Protein AF-A0A3D1SLB2-F1 (afdb_monomer_lite)

Structure (mmCIF, N/CA/C/O backbone):
data_AF-A0A3D1SLB2-F1
#
_entry.id   AF-A0A3D1SLB2-F1
#
loop_
_atom_site.group_PDB
_atom_site.id
_atom_site.type_symbol
_atom_site.label_atom_id
_atom_site.label_alt_id
_atom_site.label_comp_id
_atom_site.label_asym_id
_atom_site.label_entity_id
_atom_site.label_seq_id
_atom_sit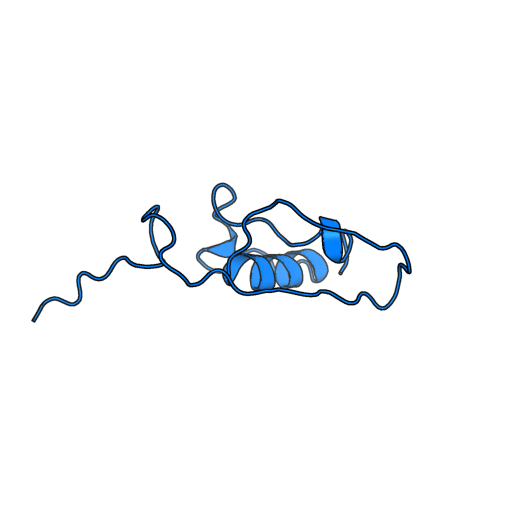e.pdbx_PDB_ins_code
_atom_site.Cartn_x
_atom_site.Cartn_y
_atom_site.Cartn_z
_atom_site.occupancy
_atom_site.B_iso_or_equiv
_atom_site.auth_seq_id
_atom_site.auth_comp_id
_atom_site.auth_asym_id
_atom_site.auth_atom_id
_atom_site.pdbx_PDB_model_num
ATOM 1 N N . PHE A 1 1 ? 14.727 -21.087 -25.153 1.00 45.28 1 PHE A N 1
ATOM 2 C CA . PHE A 1 1 ? 13.647 -20.609 -24.272 1.00 45.28 1 PHE A CA 1
ATOM 3 C C . PHE A 1 1 ? 14.192 -19.493 -23.392 1.00 45.28 1 PHE A C 1
ATOM 5 O O . PHE A 1 1 ? 15.033 -19.809 -22.560 1.00 45.28 1 PHE A O 1
ATOM 12 N N . PRO A 1 2 ? 13.788 -18.223 -23.550 1.00 51.62 2 PRO A N 1
ATOM 13 C CA . PRO A 1 2 ? 13.967 -17.272 -22.463 1.00 51.62 2 PRO A CA 1
ATOM 14 C C . PRO A 1 2 ? 12.619 -16.695 -22.029 1.00 51.62 2 PRO A C 1
ATOM 16 O O . PRO A 1 2 ? 11.929 -16.038 -22.803 1.00 51.62 2 PRO A O 1
ATOM 19 N N . PHE A 1 3 ? 12.266 -16.926 -20.767 1.00 53.81 3 PHE A N 1
ATOM 20 C CA . PHE A 1 3 ? 11.269 -16.136 -20.051 1.00 53.81 3 PHE A CA 1
ATOM 21 C C . PHE A 1 3 ? 11.962 -14.861 -19.546 1.00 53.81 3 PHE A C 1
ATOM 23 O O . PHE A 1 3 ? 12.288 -14.748 -18.372 1.00 53.81 3 PHE A O 1
ATOM 30 N N . SER A 1 4 ? 12.275 -13.933 -20.454 1.00 56.09 4 SER A N 1
ATOM 31 C CA . SER A 1 4 ? 12.705 -12.573 -20.095 1.00 56.09 4 SER A CA 1
ATOM 32 C C . SER A 1 4 ? 11.496 -11.644 -20.157 1.00 56.09 4 SER A C 1
ATOM 34 O O . SER A 1 4 ? 11.509 -10.642 -20.868 1.00 56.09 4 SER A O 1
ATOM 36 N N . ASP A 1 5 ? 10.425 -12.033 -19.470 1.00 55.50 5 ASP A N 1
ATOM 37 C CA . ASP A 1 5 ? 9.271 -11.169 -19.294 1.00 55.50 5 ASP A CA 1
ATOM 38 C C . ASP A 1 5 ? 9.416 -10.428 -17.964 1.00 55.50 5 ASP A C 1
ATOM 40 O O . ASP A 1 5 ? 9.276 -11.010 -16.889 1.00 55.50 5 ASP A O 1
ATOM 44 N N . THR A 1 6 ? 9.779 -9.151 -18.046 1.00 57.38 6 THR A N 1
ATOM 45 C CA . THR A 1 6 ? 9.808 -8.223 -16.910 1.00 57.38 6 THR A CA 1
ATOM 46 C C . THR A 1 6 ? 8.486 -7.469 -16.762 1.00 57.38 6 THR A C 1
ATOM 48 O O . THR A 1 6 ? 8.391 -6.574 -15.923 1.00 57.38 6 THR A O 1
ATOM 51 N N . SER A 1 7 ? 7.445 -7.819 -17.532 1.00 51.59 7 SER A N 1
ATOM 52 C CA . SER A 1 7 ? 6.110 -7.229 -17.395 1.00 51.59 7 SER A CA 1
ATOM 53 C C . SER A 1 7 ? 5.590 -7.457 -15.972 1.00 51.59 7 SER A C 1
ATOM 55 O O . SER A 1 7 ? 5.233 -8.567 -15.588 1.00 51.59 7 SER A O 1
ATOM 57 N N . GLY A 1 8 ? 5.584 -6.396 -15.161 1.00 50.12 8 GLY A N 1
ATOM 58 C CA . GLY A 1 8 ? 5.122 -6.427 -13.769 1.00 50.12 8 GLY A CA 1
ATOM 59 C C . GLY A 1 8 ? 6.212 -6.469 -12.686 1.00 50.12 8 GLY A C 1
ATOM 60 O O . GLY A 1 8 ? 5.857 -6.516 -11.509 1.00 50.12 8 GLY A O 1
ATOM 61 N N . CYS A 1 9 ? 7.505 -6.413 -13.032 1.00 57.44 9 CYS A N 1
ATOM 62 C CA . CYS A 1 9 ? 8.605 -6.210 -12.076 1.00 57.44 9 CYS A CA 1
ATOM 63 C C . CYS A 1 9 ? 9.605 -5.163 -12.569 1.00 57.44 9 CYS A C 1
ATOM 65 O O . CYS A 1 9 ? 9.849 -5.050 -13.767 1.00 57.44 9 CYS A O 1
ATOM 67 N N . CYS A 1 10 ? 10.295 -4.525 -11.616 1.00 56.38 10 CYS A N 1
ATOM 68 C CA . CYS A 1 10 ? 11.625 -3.966 -11.836 1.00 56.38 10 CYS A CA 1
ATOM 69 C C . CYS A 1 10 ? 11.617 -2.688 -12.705 1.00 56.38 10 CYS A C 1
ATOM 71 O O . CYS A 1 10 ? 12.278 -2.645 -13.740 1.00 56.38 10 CYS A O 1
ATOM 73 N N . ASP A 1 11 ? 10.829 -1.677 -12.319 1.00 55.31 11 ASP A N 1
ATOM 74 C CA . ASP A 1 11 ? 10.656 -0.387 -13.023 1.00 55.31 11 ASP A CA 1
ATOM 75 C C . ASP A 1 11 ? 10.210 -0.474 -14.496 1.00 55.31 11 ASP A C 1
ATOM 77 O O . ASP A 1 11 ? 10.055 0.548 -15.171 1.00 55.31 11 ASP A O 1
ATOM 81 N N . ALA A 1 12 ? 9.940 -1.677 -15.013 1.00 55.22 12 ALA A N 1
ATOM 82 C CA . ALA A 1 12 ? 9.196 -1.844 -16.246 1.00 55.22 12 ALA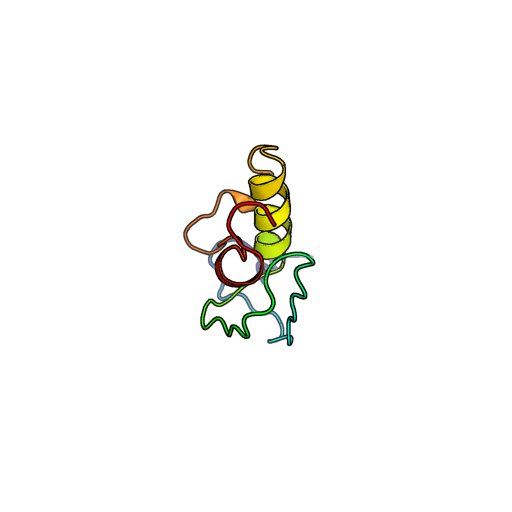 A CA 1
ATOM 83 C C . ALA A 1 12 ? 7.843 -1.160 -16.048 1.00 55.22 12 ALA A C 1
ATOM 85 O O . ALA A 1 12 ? 7.167 -1.426 -15.049 1.00 55.22 12 ALA A O 1
ATOM 86 N N . THR A 1 13 ? 7.467 -0.273 -16.982 1.00 52.22 13 THR A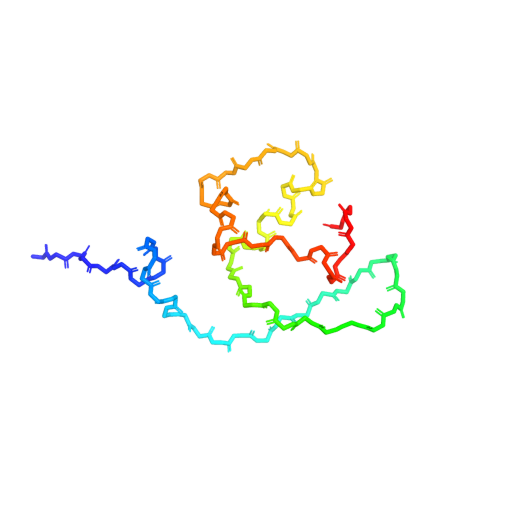 N 1
ATOM 87 C CA . THR A 1 13 ? 6.141 0.358 -17.022 1.00 52.22 13 THR A CA 1
ATOM 88 C C . THR A 1 13 ? 5.130 -0.716 -16.650 1.00 52.22 13 THR A C 1
ATOM 90 O O . THR A 1 13 ? 5.118 -1.727 -17.355 1.00 52.22 13 THR A O 1
ATOM 93 N N . PRO A 1 14 ? 4.389 -0.600 -15.531 1.00 53.78 14 PRO A N 1
ATOM 94 C CA . PRO A 1 14 ? 3.593 -1.708 -15.031 1.00 53.78 14 PRO A CA 1
ATOM 95 C C . PRO A 1 14 ? 2.498 -1.997 -16.056 1.00 53.78 14 PRO A C 1
ATOM 97 O O . PRO A 1 14 ? 1.433 -1.390 -16.055 1.00 53.78 14 PRO A O 1
ATOM 100 N N . GLY A 1 15 ? 2.808 -2.900 -16.985 1.00 51.50 15 GLY A N 1
ATOM 101 C CA . GLY A 1 15 ? 1.958 -3.366 -18.065 1.00 51.50 15 GLY A CA 1
ATOM 102 C C . GLY A 1 15 ? 0.976 -4.376 -17.506 1.00 51.50 15 GLY A C 1
ATOM 103 O O . GLY A 1 15 ? 1.007 -5.547 -17.860 1.00 51.50 15 GLY A O 1
ATOM 104 N N . GLY A 1 16 ? 0.157 -3.927 -16.561 1.00 66.50 16 GLY A N 1
ATOM 105 C CA . GLY A 1 16 ? -1.050 -4.609 -16.127 1.00 66.50 16 GLY A CA 1
ATOM 106 C C . GLY A 1 16 ? -2.280 -3.913 -16.706 1.00 66.50 16 GLY A C 1
ATOM 107 O O . GLY A 1 16 ? -2.208 -2.791 -17.205 1.00 66.50 16 GLY A O 1
ATOM 108 N N . GLY A 1 17 ? -3.435 -4.572 -16.630 1.00 66.88 17 GLY A N 1
ATOM 109 C CA . GLY A 1 17 ? -4.707 -3.915 -16.925 1.00 66.88 17 GLY A CA 1
ATOM 110 C C . GLY A 1 17 ? -5.051 -2.877 -15.854 1.00 66.88 17 GLY A C 1
ATOM 111 O O . GLY A 1 17 ? -4.837 -3.116 -14.666 1.00 66.88 17 GLY A O 1
ATOM 112 N N . HIS A 1 18 ? -5.623 -1.741 -16.260 1.00 77.94 18 HIS A N 1
ATOM 113 C CA . HIS A 1 18 ? -6.276 -0.827 -15.324 1.00 77.94 18 HIS A CA 1
ATOM 114 C C . HIS A 1 18 ? -7.568 -1.475 -14.822 1.00 77.94 18 HIS A C 1
ATOM 116 O O . HIS A 1 18 ? -8.543 -1.593 -15.565 1.00 77.94 18 HIS A O 1
ATOM 122 N N . VAL A 1 19 ? -7.560 -1.916 -13.566 1.00 82.06 19 VAL A N 1
ATOM 123 C CA . VAL A 1 19 ? -8.706 -2.553 -12.911 1.00 82.06 19 VAL A CA 1
ATOM 124 C C . VAL A 1 19 ? -9.327 -1.572 -11.924 1.00 82.06 19 VAL A C 1
ATOM 126 O O . VAL A 1 19 ? -8.622 -0.835 -11.235 1.00 82.06 19 VAL A O 1
ATOM 129 N N . VAL A 1 20 ? -10.658 -1.553 -11.867 1.00 86.62 20 VAL A N 1
ATOM 130 C CA . VAL A 1 20 ? -11.389 -0.786 -10.855 1.00 86.62 20 VAL A CA 1
ATOM 131 C C . VAL A 1 20 ? -11.190 -1.447 -9.495 1.00 86.62 20 VAL A C 1
ATOM 133 O O . VAL A 1 20 ? -11.473 -2.633 -9.336 1.00 86.62 20 VAL A O 1
ATOM 136 N N . THR A 1 21 ? -10.767 -0.659 -8.511 1.00 87.69 21 THR A N 1
ATOM 137 C CA . THR A 1 21 ? -10.607 -1.102 -7.125 1.00 87.69 21 THR A CA 1
ATOM 138 C C . THR A 1 21 ? -11.501 -0.267 -6.222 1.00 87.69 2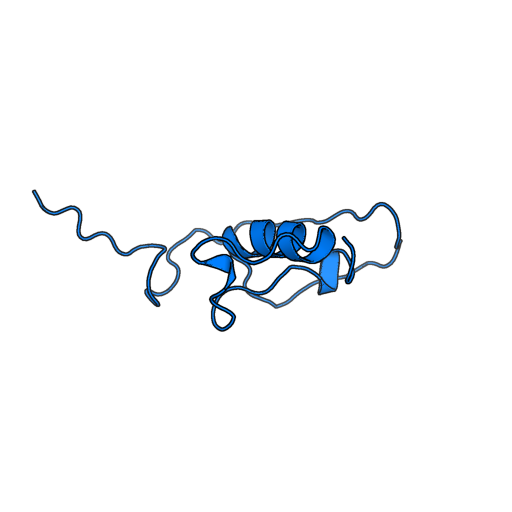1 THR A C 1
ATOM 140 O O . THR A 1 21 ? -11.504 0.960 -6.306 1.00 87.69 21 THR A O 1
ATOM 143 N N . LEU A 1 22 ? -12.253 -0.939 -5.353 1.00 88.94 22 LEU A N 1
ATOM 144 C CA . LEU A 1 22 ? -13.134 -0.330 -4.361 1.00 88.94 22 LEU A CA 1
ATOM 145 C C . LEU A 1 22 ? -12.702 -0.802 -2.973 1.00 88.94 22 LEU A C 1
ATOM 147 O O . LEU A 1 22 ? -12.437 -1.988 -2.783 1.00 88.94 22 LEU A O 1
ATOM 151 N N . ALA A 1 23 ? -12.650 0.119 -2.016 1.00 87.88 23 ALA A N 1
ATOM 152 C CA . ALA A 1 23 ? -12.390 -0.180 -0.615 1.00 87.88 23 ALA A CA 1
ATOM 153 C C . ALA A 1 23 ? -13.571 0.321 0.221 1.00 87.88 23 ALA A C 1
ATOM 155 O O . ALA A 1 23 ? -13.984 1.469 0.073 1.00 87.88 23 ALA A O 1
ATOM 156 N N . ILE A 1 24 ? -14.123 -0.554 1.060 1.00 88.06 24 ILE A N 1
ATOM 157 C CA . ILE A 1 24 ? -15.275 -0.265 1.919 1.00 88.06 24 ILE A CA 1
ATOM 158 C C . ILE A 1 24 ? -14.802 -0.442 3.368 1.00 88.06 24 ILE A C 1
ATOM 160 O O . ILE A 1 24 ? -14.787 -1.574 3.857 1.00 88.06 24 ILE A O 1
ATOM 164 N N . PRO A 1 25 ? -14.328 0.627 4.033 1.00 82.94 25 PRO A N 1
ATOM 165 C CA . PRO A 1 25 ? -13.907 0.545 5.426 1.00 82.94 25 PRO A CA 1
ATOM 166 C C . PRO A 1 25 ? -15.122 0.361 6.346 1.00 82.94 25 PRO A C 1
ATOM 168 O O . PRO A 1 25 ? -16.199 0.887 6.078 1.00 82.94 25 PRO A O 1
ATOM 171 N N . SER A 1 26 ? -14.949 -0.372 7.449 1.00 82.25 26 SER A N 1
ATOM 172 C CA . SER A 1 26 ? -15.997 -0.534 8.471 1.00 82.25 26 SER A CA 1
ATOM 173 C C . SER A 1 26 ? -16.188 0.717 9.329 1.00 82.25 26 SER A C 1
ATOM 175 O O . SER A 1 26 ? -17.254 0.924 9.897 1.00 82.25 26 SER A O 1
ATOM 177 N N . GLU A 1 27 ? -15.139 1.532 9.444 1.00 73.75 27 GLU A N 1
ATOM 178 C CA . GLU A 1 27 ? -15.100 2.751 10.244 1.00 73.75 27 GLU A CA 1
ATOM 179 C C . GLU A 1 27 ? -14.616 3.899 9.351 1.00 73.75 27 GLU A C 1
ATOM 181 O O . GLU A 1 27 ? -13.414 4.067 9.167 1.00 73.75 27 GLU A O 1
ATOM 186 N N . ASN A 1 28 ? -15.558 4.621 8.731 1.00 66.81 28 ASN A N 1
ATOM 187 C CA . ASN A 1 28 ? -15.464 5.951 8.093 1.00 66.81 28 ASN A CA 1
ATOM 188 C C . ASN A 1 28 ? -16.433 6.012 6.901 1.00 66.81 28 ASN A C 1
ATOM 190 O O . ASN A 1 28 ? -16.099 5.572 5.805 1.00 66.81 28 ASN A O 1
ATOM 194 N N . ASP A 1 29 ? -17.582 6.664 7.082 1.00 69.19 29 ASP A N 1
ATOM 195 C CA . ASP A 1 29 ? -18.613 6.814 6.039 1.00 69.19 29 ASP A CA 1
ATOM 196 C C . ASP A 1 29 ? -18.339 7.967 5.056 1.00 69.19 29 ASP A C 1
ATOM 198 O O . ASP A 1 29 ? -19.248 8.519 4.439 1.00 69.19 29 ASP A O 1
ATOM 202 N N . THR A 1 30 ? -17.081 8.395 4.922 1.00 82.44 30 THR A N 1
ATOM 203 C CA . THR A 1 30 ? -16.735 9.474 3.989 1.00 82.44 30 THR A CA 1
ATOM 204 C C . THR A 1 30 ? -16.354 8.897 2.638 1.00 82.44 30 THR A C 1
ATOM 206 O O . THR A 1 30 ? -15.383 8.151 2.525 1.00 82.44 30 THR A O 1
ATOM 209 N N . GLU A 1 31 ? -17.076 9.308 1.600 1.00 86.19 31 GLU A N 1
ATOM 210 C CA . GLU A 1 31 ? -16.720 9.023 0.214 1.00 86.19 31 GLU A CA 1
ATOM 211 C C . GLU A 1 31 ? -15.328 9.576 -0.128 1.00 86.19 31 GLU A C 1
ATOM 213 O O . GLU A 1 31 ? -14.995 10.729 0.161 1.00 86.19 31 GLU A O 1
ATOM 218 N N . ARG A 1 32 ? -14.480 8.741 -0.737 1.00 87.88 32 ARG A N 1
ATOM 219 C CA . ARG A 1 32 ? -13.135 9.130 -1.170 1.00 87.88 32 ARG A CA 1
ATOM 220 C C . ARG A 1 32 ? -12.793 8.505 -2.508 1.00 87.88 32 ARG A C 1
ATOM 222 O O . ARG A 1 32 ? -13.179 7.381 -2.812 1.00 87.88 32 ARG A O 1
ATOM 229 N N . THR A 1 33 ? -12.000 9.232 -3.285 1.00 91.56 33 THR A N 1
ATOM 230 C CA . THR A 1 33 ? -11.424 8.754 -4.543 1.00 91.56 33 THR A CA 1
ATOM 231 C C . THR A 1 33 ? -9.932 9.029 -4.546 1.00 91.56 33 THR A C 1
ATOM 233 O O . THR A 1 33 ? -9.519 10.150 -4.244 1.00 91.56 33 THR A O 1
ATOM 236 N N . SER A 1 34 ? -9.134 8.043 -4.944 1.00 89.81 34 SER A N 1
ATOM 237 C CA . SER A 1 34 ? -7.688 8.202 -5.078 1.00 89.81 34 SER A CA 1
ATOM 238 C C . SER A 1 34 ? -7.279 8.367 -6.538 1.00 89.81 34 SER A C 1
ATOM 240 O O . SER A 1 34 ? -7.803 7.687 -7.417 1.00 89.81 34 SER A O 1
ATOM 242 N N . LYS A 1 35 ? -6.311 9.254 -6.792 1.00 90.75 35 LYS A N 1
ATOM 243 C CA . LYS A 1 35 ? -5.615 9.366 -8.089 1.00 90.75 35 LYS A CA 1
ATOM 244 C C . LYS A 1 35 ? -4.287 8.602 -8.100 1.00 90.75 35 LYS A C 1
ATOM 246 O O . LYS A 1 35 ? -3.534 8.705 -9.065 1.00 90.75 35 LYS A O 1
ATOM 251 N N . VAL A 1 36 ? -3.966 7.890 -7.019 1.00 88.88 36 VAL A N 1
ATOM 252 C CA . VAL A 1 36 ? -2.737 7.105 -6.917 1.00 88.88 36 VAL A CA 1
ATOM 253 C C . VAL A 1 36 ? -2.868 5.861 -7.792 1.00 88.88 36 VAL A C 1
ATOM 255 O O . VAL A 1 36 ? -3.859 5.137 -7.727 1.00 88.88 36 VAL A O 1
ATOM 258 N N . ALA A 1 37 ? -1.855 5.612 -8.620 1.00 87.56 37 ALA A N 1
ATOM 259 C CA . ALA A 1 37 ? -1.766 4.390 -9.406 1.00 87.56 37 ALA A CA 1
ATOM 260 C C . ALA A 1 37 ? -1.351 3.223 -8.495 1.00 87.56 37 ALA A C 1
ATOM 262 O O . ALA A 1 37 ? -0.164 2.999 -8.264 1.00 87.56 37 ALA A O 1
ATOM 263 N N . TYR A 1 38 ? -2.335 2.511 -7.945 1.00 88.50 38 TYR A N 1
ATOM 264 C CA . TYR A 1 38 ? -2.108 1.328 -7.116 1.00 88.50 38 TYR A CA 1
ATOM 265 C C . TYR A 1 38 ? -1.846 0.075 -7.954 1.00 88.50 38 TYR A C 1
ATOM 267 O O . TYR A 1 38 ? -2.412 -0.102 -9.032 1.00 88.50 38 TYR A O 1
ATOM 275 N N . ASN A 1 39 ? -1.022 -0.824 -7.420 1.00 85.81 39 ASN A N 1
ATOM 276 C CA . ASN A 1 39 ? -0.780 -2.154 -7.976 1.00 85.81 39 ASN A CA 1
ATOM 277 C C . ASN A 1 39 ? -1.103 -3.241 -6.932 1.00 85.81 39 ASN A C 1
ATOM 279 O O . ASN A 1 39 ? -1.535 -2.950 -5.819 1.00 85.81 39 ASN A O 1
ATOM 283 N N . HIS A 1 40 ? -0.906 -4.516 -7.267 1.00 85.88 40 HIS A N 1
ATOM 284 C CA . HIS A 1 40 ? -1.221 -5.615 -6.347 1.00 85.88 40 HIS A CA 1
ATOM 285 C C . HIS A 1 40 ? -0.343 -5.628 -5.078 1.00 85.88 40 HIS A C 1
ATOM 287 O O . HIS A 1 40 ? -0.794 -6.104 -4.038 1.00 85.88 40 HIS A O 1
ATOM 293 N N . TYR A 1 41 ? 0.870 -5.063 -5.120 1.00 90.19 41 TYR A N 1
ATOM 294 C CA . TYR A 1 41 ? 1.698 -4.884 -3.923 1.00 90.19 41 TYR A CA 1
ATOM 295 C C . TYR A 1 41 ? 1.164 -3.780 -3.008 1.00 90.19 41 TYR A C 1
ATOM 297 O O . TYR A 1 41 ? 1.352 -3.873 -1.801 1.00 90.19 41 TYR A O 1
ATOM 305 N N . SER A 1 42 ? 0.444 -2.782 -3.532 1.00 91.12 42 SER A N 1
ATOM 306 C CA . SER A 1 42 ? -0.210 -1.753 -2.711 1.00 91.12 42 SER A CA 1
ATOM 307 C C . SER A 1 42 ? -1.228 -2.343 -1.744 1.00 91.12 42 SER A C 1
ATOM 309 O O . SER A 1 42 ? -1.302 -1.913 -0.593 1.00 91.12 42 SER A O 1
ATOM 311 N N . LEU A 1 43 ? -1.977 -3.360 -2.178 1.00 90.94 43 LEU A N 1
ATOM 312 C CA . LEU A 1 43 ? -2.909 -4.075 -1.308 1.00 90.94 43 LEU A CA 1
ATOM 313 C C . LEU A 1 43 ? -2.164 -4.782 -0.168 1.00 90.94 43 LEU A C 1
ATOM 315 O O . LEU A 1 43 ? -2.526 -4.625 0.994 1.00 90.94 43 LEU A O 1
ATOM 319 N N . LEU A 1 44 ? -1.092 -5.512 -0.488 1.00 92.19 44 LEU A N 1
ATOM 320 C CA . LEU A 1 44 ? -0.291 -6.199 0.527 1.00 92.19 44 LEU A CA 1
ATOM 321 C C . LEU A 1 44 ? 0.369 -5.206 1.497 1.00 92.19 44 LEU A C 1
ATOM 323 O O . LEU A 1 44 ? 0.278 -5.392 2.706 1.00 92.19 44 LEU A O 1
ATOM 327 N N . ALA A 1 45 ? 0.941 -4.116 0.981 1.00 91.88 45 ALA A N 1
ATOM 328 C CA . ALA A 1 45 ? 1.535 -3.051 1.787 1.00 91.88 45 ALA A CA 1
ATOM 329 C C . ALA A 1 45 ? 0.516 -2.398 2.739 1.00 91.88 45 ALA A C 1
ATOM 331 O O . ALA A 1 45 ? 0.878 -1.966 3.832 1.00 91.88 45 ALA A O 1
ATOM 332 N N . THR A 1 46 ? -0.761 -2.338 2.345 1.00 92.06 46 THR A N 1
ATOM 333 C CA . THR A 1 46 ? -1.848 -1.839 3.203 1.00 92.06 46 THR A CA 1
ATOM 334 C C . THR A 1 46 ? -2.028 -2.745 4.423 1.00 92.06 46 THR A C 1
ATOM 336 O O . THR A 1 46 ? -1.938 -2.267 5.550 1.00 92.06 46 THR A O 1
ATOM 339 N N . ILE A 1 47 ? -2.138 -4.061 4.208 1.00 91.62 47 ILE A N 1
ATOM 340 C CA . ILE A 1 47 ? -2.259 -5.065 5.282 1.00 91.62 47 ILE A CA 1
ATOM 341 C C . ILE A 1 47 ? -1.025 -5.049 6.197 1.00 91.62 47 ILE A C 1
ATOM 343 O O . ILE A 1 47 ? -1.143 -5.034 7.423 1.00 91.62 47 ILE A O 1
ATOM 347 N N . GLU A 1 48 ? 0.173 -5.028 5.609 1.00 92.31 48 GLU A N 1
ATOM 348 C CA . GLU A 1 48 ? 1.436 -4.982 6.354 1.00 92.31 48 GLU A CA 1
ATOM 349 C C . GLU A 1 48 ? 1.536 -3.735 7.240 1.00 92.31 48 GLU A C 1
ATOM 351 O O . GLU A 1 48 ? 2.002 -3.828 8.380 1.00 92.31 48 GLU A O 1
ATOM 356 N N . SER A 1 49 ? 1.071 -2.586 6.738 1.00 90.44 49 SER A N 1
ATOM 357 C CA . SER A 1 49 ? 1.016 -1.325 7.481 1.00 90.44 49 SER A CA 1
ATOM 358 C C . SER A 1 49 ? 0.009 -1.392 8.629 1.00 90.44 49 SER A C 1
ATOM 360 O O . SER A 1 49 ? 0.348 -1.025 9.755 1.00 90.44 49 SER A O 1
ATOM 362 N N . ALA A 1 50 ? -1.202 -1.893 8.377 1.00 90.31 50 ALA A N 1
ATOM 363 C CA . ALA A 1 50 ? -2.264 -1.984 9.378 1.0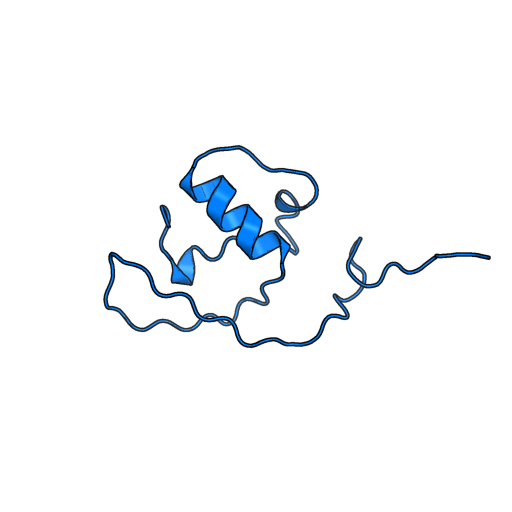0 90.31 50 ALA A CA 1
ATOM 364 C C . ALA A 1 50 ? -1.877 -2.881 10.559 1.00 90.31 50 ALA A C 1
ATOM 366 O O . ALA A 1 50 ? -2.129 -2.556 11.721 1.00 90.31 50 ALA A O 1
ATOM 367 N N . TRP A 1 51 ? -1.218 -4.004 10.269 1.00 90.75 51 TRP A N 1
ATOM 368 C CA . TRP A 1 51 ? -0.849 -5.008 11.270 1.00 90.75 51 TRP A CA 1
ATOM 369 C C . TRP A 1 51 ? 0.605 -4.912 11.739 1.00 90.75 51 TRP A C 1
ATOM 371 O O . TRP A 1 51 ? 1.030 -5.704 12.579 1.00 90.75 51 TRP A O 1
ATOM 381 N N . LYS A 1 52 ? 1.366 -3.929 11.242 1.00 90.88 52 LYS A N 1
ATOM 382 C CA . LYS A 1 52 ? 2.772 -3.679 11.606 1.00 90.88 52 LYS A CA 1
ATOM 383 C C . LYS A 1 52 ? 3.675 -4.898 11.381 1.00 90.88 52 LYS A C 1
ATOM 385 O O . LYS A 1 52 ? 4.557 -5.185 12.189 1.00 90.88 52 LYS A O 1
ATOM 390 N N . LEU A 1 53 ? 3.462 -5.608 10.276 1.00 88.94 53 LEU A N 1
ATOM 391 C CA . LEU A 1 53 ? 4.156 -6.866 9.970 1.00 88.94 53 LEU A CA 1
ATOM 392 C C . LEU A 1 53 ? 5.561 -6.677 9.377 1.00 88.94 53 LEU A C 1
ATOM 394 O O . LEU A 1 53 ? 6.307 -7.646 9.249 1.00 88.94 53 LEU A O 1
ATOM 398 N N . GLY A 1 54 ? 5.937 -5.439 9.042 1.00 85.38 54 GLY A N 1
ATOM 399 C CA . GLY A 1 54 ? 7.116 -5.164 8.221 1.00 85.38 54 GLY A CA 1
ATOM 400 C C . GLY A 1 54 ? 6.855 -5.481 6.746 1.00 85.38 54 GLY A C 1
ATOM 401 O O . GLY A 1 54 ? 5.813 -6.031 6.399 1.00 85.38 54 GLY A O 1
ATOM 402 N N . CYS A 1 55 ? 7.778 -5.089 5.869 1.00 87.44 55 CYS A N 1
ATOM 403 C CA . CYS A 1 55 ? 7.576 -5.212 4.428 1.00 87.44 55 CYS A CA 1
ATOM 404 C C . CYS A 1 55 ? 8.082 -6.559 3.880 1.00 87.44 55 CYS A C 1
ATOM 406 O O . CYS A 1 55 ? 9.179 -7.011 4.227 1.00 87.44 55 CYS A O 1
ATOM 408 N N . LEU A 1 56 ? 7.295 -7.202 3.013 1.00 84.69 56 LEU A N 1
ATOM 409 C CA . LEU A 1 56 ? 7.662 -8.425 2.302 1.00 84.69 56 LEU A CA 1
ATOM 410 C C . LEU A 1 56 ? 8.003 -8.137 0.833 1.00 84.69 56 LEU A C 1
ATOM 412 O O . LEU A 1 56 ? 7.190 -7.652 0.045 1.00 84.69 56 LEU A O 1
ATOM 416 N N . LYS A 1 57 ? 9.202 -8.560 0.414 1.00 82.56 57 LYS A N 1
ATOM 417 C CA . LYS A 1 57 ? 9.688 -8.455 -0.975 1.00 82.56 57 LYS A CA 1
ATOM 418 C C . LYS A 1 57 ? 9.562 -7.026 -1.532 1.00 82.56 57 LYS A C 1
ATOM 420 O O . LYS A 1 57 ? 10.314 -6.149 -1.127 1.00 82.56 57 LYS A O 1
ATOM 425 N N . PHE A 1 58 ? 8.654 -6.812 -2.487 1.00 82.75 58 PHE A N 1
ATOM 426 C CA . PHE A 1 58 ? 8.522 -5.571 -3.249 1.00 82.75 58 PHE A CA 1
ATOM 427 C C . PHE A 1 58 ? 7.579 -4.554 -2.606 1.00 82.75 58 PHE A C 1
ATOM 429 O O . PHE A 1 58 ? 7.474 -3.444 -3.111 1.00 82.75 58 PHE A O 1
ATOM 436 N N . THR A 1 59 ? 6.930 -4.861 -1.478 1.00 83.38 59 THR A N 1
ATOM 437 C CA . THR A 1 59 ? 6.123 -3.846 -0.776 1.00 83.38 59 THR A CA 1
ATOM 438 C C . THR A 1 59 ? 6.970 -2.715 -0.194 1.00 83.38 59 THR A C 1
ATOM 440 O O . THR A 1 59 ? 6.452 -1.633 0.067 1.00 83.38 59 THR A O 1
ATOM 443 N N . CYS A 1 60 ? 8.283 -2.929 -0.050 1.00 85.12 60 CYS A N 1
ATOM 444 C CA . CYS A 1 60 ? 9.238 -1.901 0.357 1.00 85.12 60 CYS A CA 1
ATOM 445 C C . CYS A 1 60 ? 9.613 -0.922 -0.780 1.00 85.12 60 CYS A C 1
ATOM 447 O O . CYS A 1 60 ? 10.331 0.044 -0.521 1.00 85.12 60 CYS A O 1
ATOM 449 N N . ASP A 1 61 ? 9.189 -1.160 -2.029 1.00 86.12 61 ASP A N 1
ATOM 450 C CA . ASP A 1 61 ? 9.416 -0.233 -3.144 1.00 86.12 61 ASP A CA 1
ATOM 451 C C . ASP A 1 61 ? 8.477 0.972 -3.020 1.00 86.12 61 ASP A C 1
ATOM 453 O O . ASP A 1 61 ? 7.413 1.037 -3.627 1.00 86.12 61 ASP A O 1
ATOM 457 N N . THR A 1 62 ? 8.873 1.949 -2.211 1.00 82.31 62 THR A N 1
ATOM 458 C CA . THR A 1 62 ? 8.059 3.138 -1.923 1.00 82.31 62 THR A CA 1
ATOM 459 C C . THR A 1 62 ? 7.899 4.088 -3.114 1.00 82.31 62 THR A C 1
ATOM 461 O O . THR A 1 62 ? 7.087 5.017 -3.047 1.00 82.31 62 THR A O 1
ATOM 464 N N . VAL A 1 63 ? 8.642 3.870 -4.206 1.00 85.44 63 VAL A N 1
ATOM 465 C CA . VAL A 1 63 ? 8.511 4.645 -5.446 1.00 85.44 63 VAL A CA 1
ATOM 466 C C . VAL A 1 63 ? 7.270 4.186 -6.209 1.00 85.44 63 VAL A C 1
ATOM 468 O O . VAL A 1 63 ? 6.447 5.020 -6.596 1.00 85.44 63 VAL A O 1
ATOM 471 N N . ASN A 1 64 ? 7.104 2.870 -6.364 1.00 83.62 64 ASN A N 1
ATOM 472 C CA . ASN A 1 64 ? 6.037 2.275 -7.171 1.00 83.62 64 ASN A CA 1
ATOM 473 C C . ASN A 1 64 ? 4.886 1.677 -6.343 1.00 83.62 64 ASN A C 1
ATOM 475 O O . ASN A 1 64 ? 3.814 1.401 -6.883 1.00 83.62 64 ASN A O 1
ATOM 479 N N . VAL A 1 65 ? 5.086 1.465 -5.041 1.00 88.00 65 VAL A N 1
ATOM 480 C CA . VAL A 1 65 ? 4.118 0.861 -4.123 1.00 88.00 65 VAL A CA 1
ATOM 481 C C . VAL A 1 65 ? 3.784 1.844 -3.013 1.00 88.00 65 VAL A C 1
ATOM 483 O O . VAL A 1 65 ? 4.618 2.230 -2.197 1.00 88.00 65 VAL A O 1
ATOM 486 N N . LYS A 1 66 ? 2.511 2.232 -2.966 1.00 90.62 66 LYS A N 1
ATOM 487 C CA . LYS A 1 66 ? 1.943 3.009 -1.863 1.00 90.62 66 LYS A CA 1
ATOM 488 C C . LYS A 1 66 ? 0.821 2.211 -1.208 1.00 90.62 66 LYS A C 1
ATOM 490 O O . LYS A 1 66 ? 0.009 1.657 -1.954 1.00 90.62 66 LYS A O 1
ATOM 495 N N . PRO A 1 67 ? 0.760 2.134 0.131 1.00 91.94 67 PRO A N 1
ATOM 496 C CA . PRO A 1 67 ? -0.404 1.585 0.812 1.00 91.94 67 PRO A CA 1
ATOM 497 C C . PRO A 1 67 ? -1.631 2.456 0.522 1.00 91.94 67 PRO A C 1
ATOM 499 O O . PRO A 1 67 ? -1.518 3.669 0.346 1.00 91.94 67 PRO A O 1
ATOM 502 N N . MET A 1 68 ? -2.808 1.839 0.504 1.00 92.31 68 MET A N 1
ATOM 503 C CA . MET A 1 68 ? -4.093 2.462 0.174 1.00 92.31 68 MET A CA 1
ATOM 504 C C . MET A 1 68 ? -4.691 3.222 1.371 1.00 92.31 68 MET A C 1
ATOM 506 O O . MET A 1 68 ? -5.906 3.260 1.563 1.00 92.31 68 MET A O 1
ATOM 510 N N . SER A 1 69 ? -3.839 3.809 2.213 1.00 89.88 69 SER A N 1
ATOM 511 C CA . SER A 1 69 ? -4.224 4.435 3.484 1.00 89.88 69 SER A CA 1
ATOM 512 C C . SER A 1 69 ? -5.061 5.705 3.314 1.00 89.88 69 SER A C 1
ATOM 514 O O . SER A 1 69 ? -5.739 6.134 4.248 1.00 89.88 69 SER A O 1
ATOM 516 N N . ASP A 1 70 ? -5.073 6.297 2.120 1.00 90.44 70 ASP A N 1
ATOM 517 C CA . ASP A 1 70 ? -5.995 7.373 1.760 1.00 90.44 70 ASP A CA 1
ATOM 518 C C . ASP A 1 70 ? -7.447 6.883 1.606 1.00 90.44 70 ASP A C 1
ATOM 520 O O . ASP A 1 70 ? -8.373 7.652 1.885 1.00 90.44 70 ASP A O 1
ATOM 524 N N . LEU A 1 71 ? -7.637 5.610 1.234 1.00 89.69 71 LEU A N 1
ATOM 525 C CA . LEU A 1 71 ? -8.934 4.951 1.067 1.00 89.69 71 LEU A CA 1
ATOM 526 C C . LEU A 1 71 ? -9.407 4.232 2.339 1.00 89.69 71 LEU A C 1
ATOM 528 O O . LEU A 1 71 ? -10.571 4.375 2.699 1.00 89.69 71 LEU A O 1
ATOM 532 N N . VAL A 1 72 ? -8.531 3.488 3.028 1.00 87.69 72 VAL A N 1
ATOM 533 C CA . VAL A 1 72 ? -8.912 2.675 4.209 1.00 87.69 72 VAL A CA 1
ATOM 534 C C . VAL A 1 72 ? -8.552 3.305 5.560 1.00 87.69 72 VAL A C 1
ATOM 536 O O . VAL A 1 72 ? -8.966 2.813 6.605 1.00 87.69 72 VAL A O 1
ATOM 539 N N . GLY A 1 73 ? -7.811 4.417 5.565 1.00 80.75 73 GLY A N 1
ATOM 540 C CA . GLY A 1 73 ? -7.272 5.028 6.783 1.00 80.75 73 GLY A CA 1
ATOM 541 C C . GLY A 1 73 ? -5.907 4.456 7.184 1.00 80.75 73 GLY A C 1
ATOM 542 O O . GLY A 1 73 ? -5.411 3.497 6.602 1.00 80.75 73 GLY A O 1
ATOM 543 N N . GLN A 1 74 ? -5.253 5.062 8.181 1.00 68.44 74 GLN A N 1
ATOM 544 C CA . GLN A 1 74 ? -3.884 4.676 8.571 1.00 68.44 74 GLN A CA 1
ATOM 545 C C . GLN A 1 74 ? -3.779 3.321 9.296 1.00 68.44 74 GLN A C 1
ATOM 547 O O . GLN A 1 74 ? -2.674 2.808 9.446 1.00 68.44 74 GLN A O 1
ATOM 552 N N . ASN A 1 75 ? -4.911 2.745 9.713 1.00 65.44 75 ASN A N 1
ATOM 553 C CA . ASN A 1 75 ? -4.988 1.481 10.454 1.00 65.44 75 ASN A CA 1
ATOM 554 C C . ASN A 1 75 ? -5.776 0.386 9.702 1.00 65.44 75 ASN A C 1
ATOM 556 O O . ASN A 1 75 ? -6.105 -0.625 10.318 1.00 65.44 75 ASN A O 1
ATOM 560 N N . GLY A 1 76 ? -6.167 0.639 8.449 1.00 54.91 76 GLY A N 1
ATOM 561 C CA . GLY A 1 76 ? -7.169 -0.150 7.720 1.00 54.91 76 GLY A CA 1
ATOM 562 C C . GLY A 1 76 ? -6.628 -1.377 7.011 1.00 54.91 76 GLY A C 1
ATOM 563 O O . GLY A 1 76 ? -5.513 -1.283 6.458 1.00 54.91 76 GLY A O 1
#

Radius of gyration: 14.13 Å; chains: 1; bounding box: 33×30×36 Å

Sequence (76 aa):
FPFSDTSGCCDATPGGGHVVTLAIPSENDTERTSKVAYNHYSLLATIESAWKLGCLKFTCDTVNVKPMSDLVGQNG

Secondary structure (DSSP, 8-state):
------TTSTTS---S---------SS--------S---HHHHHHHHHHHHT----GGGG-TTT---SHHHH-TT-

Foldseek 3Di:
DDPPDCQCDDPDPNPDDDDDDADDEPPDPDDDDDPQDADPLLDV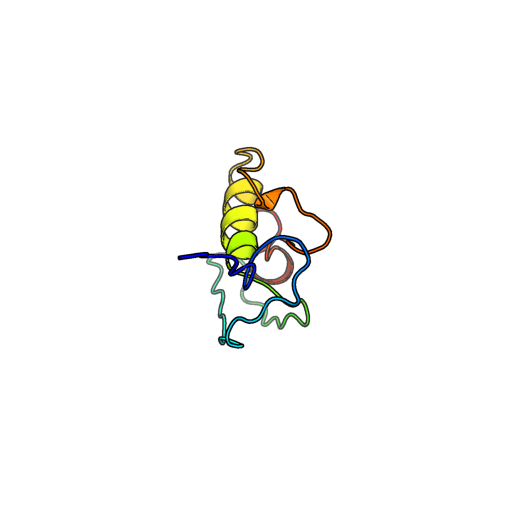LQVCQLVVVDDDDCVPVPVNHHHPCRRHNRND

pLDDT: mean 78.67, std 14.46, range [45.28, 92.31]